Protein AF-A0A496QC51-F1 (afdb_monomer_lite)

Sequence (87 aa):
TKIALMNPTPLVLKLLNEATELLSKMISLILKKTGASRIVLSGGCFKSALYTQKITEKFSKYELQIFNDRTDSYIAKELFQRLKAKN

Radius of gyration: 15.41 Å; chains: 1; bounding box: 48×17×37 Å

pLDDT: mean 80.2, std 15.08, range [45.22, 96.5]

Secondary structure (DSSP, 8-state):
--GGGSS--HHHHHHHHHHHHHHHHHHHHHHHHH--SEEEEESGGGG-HHHHHHHHHHTTTSEEEEE-S-THHHHHHHHHHHHHTT-

Foldseek 3Di:
DVPCQPDDDPVRVVVLVVVLVVVLVVVVVVCVVPVAQEDEEEDQVCVDPVSVVSNCVSSVRGRYHYYNDDCPPVVVVVVVVVVVVVD

Structure (mmCIF, N/CA/C/O backbone):
data_AF-A0A496QC51-F1
#
_entry.id   AF-A0A496QC51-F1
#
loop_
_atom_site.group_PDB
_atom_site.id
_atom_site.type_symbol
_atom_site.label_atom_id
_atom_site.label_alt_id
_atom_site.label_comp_id
_atom_site.label_asym_id
_atom_site.label_entity_id
_atom_site.label_seq_id
_atom_site.pdbx_PDB_ins_code
_atom_site.Cartn_x
_atom_site.Cartn_y
_atom_site.Cartn_z
_atom_site.occupancy
_atom_site.B_iso_or_equiv
_atom_site.auth_seq_id
_atom_site.auth_comp_id
_atom_site.auth_asym_id
_atom_site.auth_atom_id
_atom_site.pdbx_PDB_model_num
ATOM 1 N N . THR A 1 1 ? 1.186 -6.186 -22.696 1.00 46.59 1 THR A N 1
ATOM 2 C CA . THR A 1 1 ? 1.557 -5.483 -21.440 1.00 46.59 1 THR A CA 1
ATOM 3 C C . THR A 1 1 ? 2.509 -6.249 -20.518 1.00 46.59 1 THR A C 1
ATOM 5 O O . THR A 1 1 ? 3.136 -5.596 -19.700 1.00 46.59 1 THR A O 1
ATOM 8 N N . LYS A 1 2 ? 2.714 -7.575 -20.656 1.00 45.22 2 LYS A N 1
ATOM 9 C CA . LYS A 1 2 ? 3.691 -8.348 -19.844 1.00 45.22 2 LYS A CA 1
ATOM 10 C C . LYS A 1 2 ? 5.178 -7.973 -20.041 1.00 45.22 2 LYS A C 1
ATOM 12 O O . LYS A 1 2 ? 5.973 -8.199 -19.141 1.00 45.22 2 LYS A O 1
ATOM 17 N N . ILE A 1 3 ? 5.555 -7.398 -21.186 1.00 47.41 3 ILE A N 1
ATOM 18 C CA . ILE A 1 3 ? 6.967 -7.283 -21.608 1.00 47.41 3 ILE A CA 1
ATOM 19 C C . ILE A 1 3 ? 7.728 -6.161 -20.875 1.00 47.41 3 ILE A C 1
ATOM 21 O O . ILE A 1 3 ? 8.887 -6.340 -20.522 1.00 47.41 3 ILE A O 1
ATOM 25 N N . ALA A 1 4 ? 7.078 -5.038 -20.556 1.00 47.66 4 ALA A N 1
ATOM 26 C CA . ALA A 1 4 ? 7.736 -3.899 -19.900 1.00 47.66 4 ALA A CA 1
ATOM 27 C C . ALA A 1 4 ? 8.058 -4.125 -18.405 1.00 47.66 4 ALA A C 1
ATOM 29 O O . ALA A 1 4 ? 8.708 -3.289 -17.784 1.00 47.66 4 ALA A O 1
ATOM 30 N N . LEU A 1 5 ? 7.590 -5.234 -17.818 1.00 52.50 5 LEU A N 1
ATOM 31 C CA . LEU A 1 5 ? 7.694 -5.522 -16.383 1.00 52.50 5 LEU A CA 1
ATOM 32 C C . LEU A 1 5 ? 8.686 -6.641 -16.039 1.00 52.50 5 LEU A C 1
ATOM 34 O O . LEU A 1 5 ? 8.941 -6.851 -14.859 1.00 52.50 5 LEU A O 1
ATOM 38 N N . MET A 1 6 ? 9.235 -7.368 -17.021 1.00 57.75 6 MET A N 1
ATOM 39 C CA . MET A 1 6 ? 10.098 -8.518 -16.712 1.00 57.75 6 MET A CA 1
ATOM 40 C C . MET A 1 6 ? 11.493 -8.112 -16.232 1.00 57.75 6 MET A C 1
ATOM 42 O O . MET A 1 6 ? 12.072 -8.848 -15.448 1.00 57.75 6 MET A O 1
ATOM 46 N N . ASN A 1 7 ? 12.002 -6.944 -16.642 1.00 69.94 7 ASN A N 1
ATOM 47 C CA . ASN A 1 7 ? 13.320 -6.439 -16.240 1.00 69.94 7 ASN A CA 1
ATOM 48 C C . ASN A 1 7 ? 13.309 -4.904 -16.096 1.00 69.94 7 ASN A C 1
ATOM 50 O O . ASN A 1 7 ? 13.773 -4.197 -16.993 1.00 69.94 7 ASN A O 1
ATOM 54 N N . PRO A 1 8 ? 12.748 -4.351 -15.005 1.00 75.75 8 PRO A N 1
ATOM 55 C CA . PRO A 1 8 ? 12.876 -2.926 -14.714 1.00 75.75 8 PRO A CA 1
ATOM 56 C C . PRO A 1 8 ? 14.353 -2.541 -14.557 1.00 75.75 8 PRO A C 1
ATOM 58 O O . PRO A 1 8 ? 15.142 -3.279 -13.967 1.00 75.75 8 PRO A O 1
ATOM 61 N N . THR A 1 9 ? 14.733 -1.365 -15.062 1.00 86.44 9 THR A N 1
ATOM 62 C CA . THR A 1 9 ? 16.104 -0.868 -14.899 1.00 86.44 9 THR A CA 1
ATOM 63 C C . THR A 1 9 ? 16.423 -0.622 -13.416 1.00 86.44 9 THR A C 1
ATOM 65 O O . THR A 1 9 ? 15.510 -0.366 -12.620 1.00 86.44 9 THR A O 1
ATOM 68 N N . PRO A 1 10 ? 17.710 -0.625 -13.016 1.00 89.12 10 PRO A N 1
ATOM 69 C CA . PRO A 1 10 ? 18.099 -0.354 -11.630 1.00 89.12 10 PRO A CA 1
ATOM 70 C C . PRO A 1 10 ? 17.549 0.970 -11.081 1.00 89.12 10 PRO A C 1
ATOM 72 O O . PRO A 1 10 ? 17.149 1.043 -9.920 1.00 89.12 10 PRO A O 1
ATOM 75 N N . LEU A 1 11 ? 17.461 2.006 -11.923 1.00 87.94 11 LEU A N 1
ATOM 76 C CA . LEU A 1 11 ? 16.883 3.295 -11.540 1.00 87.94 11 LEU A CA 1
ATOM 77 C C . LEU A 1 11 ? 15.385 3.182 -11.227 1.00 87.94 11 LEU A C 1
ATOM 79 O O . LEU A 1 11 ? 14.932 3.702 -10.210 1.00 87.94 11 LEU A O 1
ATOM 83 N N . VAL A 1 12 ? 14.623 2.471 -12.063 1.00 86.62 12 VAL A N 1
ATOM 84 C CA . VAL A 1 12 ? 13.188 2.240 -11.835 1.00 86.62 12 VAL A CA 1
ATOM 85 C C . VAL A 1 12 ? 12.971 1.463 -10.538 1.00 86.62 12 VAL A C 1
ATOM 87 O O . VAL A 1 12 ? 12.100 1.820 -9.748 1.00 86.62 12 VAL A O 1
ATOM 90 N N . LEU A 1 13 ? 13.791 0.443 -10.274 1.00 88.00 13 LEU A N 1
ATOM 91 C CA . LEU A 1 13 ? 13.742 -0.310 -9.019 1.00 88.00 13 LEU A CA 1
ATOM 92 C C . LEU A 1 13 ? 14.034 0.571 -7.801 1.00 88.00 13 LEU A C 1
ATOM 94 O O . LEU A 1 13 ? 13.320 0.478 -6.802 1.00 88.00 13 LEU A O 1
ATOM 98 N N . LYS A 1 14 ? 15.046 1.444 -7.886 1.00 91.44 14 LYS A N 1
ATOM 99 C CA . LYS A 1 14 ? 15.388 2.384 -6.812 1.00 91.44 14 LYS A CA 1
ATOM 100 C C . LYS A 1 14 ? 14.226 3.332 -6.510 1.00 91.44 14 LYS A C 1
ATOM 102 O O . LYS A 1 14 ? 13.798 3.409 -5.362 1.00 91.44 14 LYS A O 1
ATOM 107 N N . LEU A 1 15 ? 13.662 3.967 -7.539 1.00 89.12 15 LEU A N 1
ATOM 108 C CA . LEU A 1 15 ? 12.515 4.869 -7.395 1.00 89.12 15 LEU A CA 1
ATOM 109 C C . LEU A 1 15 ? 11.292 4.156 -6.805 1.00 89.12 15 LEU A C 1
ATOM 111 O O . LEU A 1 15 ? 10.642 4.678 -5.902 1.00 89.12 15 LEU A O 1
ATOM 115 N N . LEU A 1 16 ? 10.995 2.939 -7.271 1.00 89.12 16 LEU A N 1
ATOM 116 C CA . LEU A 1 16 ? 9.894 2.141 -6.733 1.00 89.12 16 LEU A CA 1
ATOM 117 C C . LEU A 1 16 ? 10.107 1.784 -5.262 1.00 89.12 16 LEU A C 1
ATOM 119 O O . LEU A 1 16 ? 9.156 1.850 -4.483 1.00 89.12 16 LEU A O 1
ATOM 123 N N . ASN A 1 17 ? 11.328 1.417 -4.871 1.00 90.81 17 ASN A N 1
ATOM 124 C CA . ASN A 1 17 ? 11.649 1.107 -3.480 1.00 90.81 17 ASN A CA 1
ATOM 125 C C . ASN A 1 17 ? 11.483 2.339 -2.583 1.00 90.81 17 ASN A C 1
ATOM 127 O O . ASN A 1 17 ? 10.821 2.242 -1.554 1.00 90.81 17 ASN A O 1
ATOM 131 N N . GLU A 1 18 ? 12.007 3.496 -2.989 1.00 93.88 18 GLU A N 1
ATOM 132 C CA . GLU A 1 18 ? 11.879 4.747 -2.229 1.00 93.88 18 GLU A CA 1
ATOM 133 C C . GLU A 1 18 ? 10.412 5.179 -2.080 1.00 93.88 18 GLU A C 1
ATOM 135 O O . GLU A 1 18 ? 9.960 5.477 -0.972 1.00 93.88 18 GLU A O 1
ATOM 140 N N . ALA A 1 19 ? 9.634 5.127 -3.166 1.00 90.88 19 ALA A N 1
ATOM 141 C CA . ALA A 1 19 ? 8.210 5.457 -3.139 1.00 90.88 19 ALA A CA 1
ATOM 142 C C . ALA A 1 19 ? 7.404 4.495 -2.248 1.00 90.88 19 ALA A C 1
ATOM 14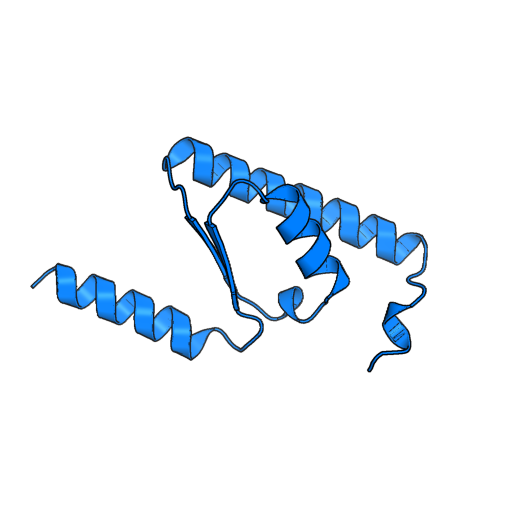4 O O . ALA A 1 19 ? 6.542 4.921 -1.476 1.00 90.88 19 ALA A O 1
ATOM 145 N N . THR A 1 20 ? 7.696 3.193 -2.328 1.00 91.44 20 THR A N 1
ATOM 146 C CA . THR A 1 20 ? 7.064 2.168 -1.483 1.00 91.44 20 THR A CA 1
ATOM 147 C C . THR A 1 20 ? 7.417 2.390 -0.014 1.00 91.44 20 THR A C 1
ATOM 149 O O . THR A 1 20 ? 6.547 2.285 0.851 1.00 91.44 20 THR A O 1
ATOM 152 N N . GLU A 1 21 ? 8.673 2.723 0.288 1.00 95.00 21 GLU A N 1
ATOM 153 C CA . GLU A 1 21 ? 9.142 2.978 1.650 1.00 95.00 21 GLU A CA 1
ATOM 154 C C . GLU A 1 21 ? 8.430 4.179 2.269 1.00 95.00 21 GLU A C 1
ATOM 156 O O . GLU A 1 21 ? 7.918 4.089 3.387 1.00 95.00 21 GLU A O 1
ATOM 161 N N . LEU A 1 22 ? 8.335 5.281 1.522 1.00 95.12 22 LEU A N 1
ATOM 162 C CA . LEU A 1 22 ? 7.644 6.483 1.970 1.00 95.12 22 LEU A CA 1
ATOM 163 C C . LEU A 1 22 ? 6.165 6.206 2.264 1.00 95.12 22 LEU A C 1
ATOM 165 O O . LEU A 1 22 ? 5.695 6.503 3.365 1.00 95.12 22 LEU A O 1
ATOM 169 N N . LEU A 1 23 ? 5.447 5.575 1.326 1.00 93.50 23 LEU A N 1
ATOM 170 C CA . LEU A 1 23 ? 4.041 5.223 1.536 1.00 93.50 23 LEU A CA 1
ATOM 171 C C . LEU A 1 23 ? 3.877 4.288 2.742 1.00 93.50 23 LEU A C 1
ATOM 173 O O . LEU A 1 23 ? 2.975 4.470 3.559 1.00 93.50 23 LEU A O 1
ATOM 177 N N . SER A 1 24 ? 4.782 3.321 2.901 1.00 94.31 24 SER A N 1
ATOM 178 C CA . SER A 1 24 ? 4.722 2.365 4.007 1.00 94.31 24 SER A CA 1
ATOM 179 C C . SER A 1 24 ? 4.880 3.040 5.370 1.00 94.31 24 SER A C 1
ATOM 181 O O . SER A 1 24 ? 4.197 2.667 6.328 1.00 94.31 24 SER A O 1
ATOM 183 N N . LYS A 1 25 ? 5.741 4.059 5.466 1.00 96.50 25 LYS A N 1
ATOM 184 C CA . LYS A 1 25 ? 5.895 4.864 6.686 1.00 96.50 25 LYS A CA 1
ATOM 185 C C . LYS A 1 25 ? 4.602 5.601 7.021 1.00 96.50 25 LYS A C 1
ATOM 187 O O . LYS A 1 25 ? 4.163 5.561 8.168 1.00 96.50 25 LYS A O 1
ATOM 192 N N . MET A 1 26 ? 3.961 6.211 6.024 1.00 95.06 26 MET A N 1
ATOM 193 C CA . MET A 1 26 ? 2.687 6.912 6.214 1.00 95.06 26 MET A CA 1
ATOM 194 C C . MET A 1 26 ? 1.576 5.965 6.681 1.00 95.06 26 MET A C 1
ATOM 196 O O . MET A 1 26 ? 0.901 6.256 7.667 1.00 95.06 26 MET A O 1
ATOM 200 N N . ILE A 1 27 ? 1.428 4.807 6.029 1.00 94.44 27 ILE A N 1
ATOM 201 C CA . ILE A 1 27 ? 0.445 3.785 6.418 1.00 94.44 27 ILE A CA 1
ATOM 202 C C . ILE A 1 27 ? 0.705 3.317 7.855 1.00 94.44 27 ILE A C 1
ATOM 204 O O . ILE A 1 27 ? -0.210 3.316 8.671 1.00 94.44 27 ILE A O 1
ATOM 208 N N . SER A 1 28 ? 1.955 2.996 8.199 1.00 94.81 28 SER A N 1
ATOM 209 C CA . SER A 1 28 ? 2.325 2.532 9.545 1.00 94.81 28 SER A CA 1
ATOM 210 C C . SER A 1 28 ? 1.989 3.554 10.634 1.00 94.81 28 SER A C 1
ATOM 212 O O . SER A 1 28 ? 1.493 3.183 11.698 1.00 94.81 28 SER A O 1
ATOM 214 N N . LEU A 1 29 ? 2.214 4.845 10.371 1.00 96.38 29 LEU A N 1
ATOM 215 C CA . LEU A 1 29 ? 1.849 5.921 11.296 1.00 96.38 29 LEU A CA 1
ATOM 216 C C . LEU A 1 29 ? 0.333 5.994 11.515 1.00 96.38 29 LEU A C 1
ATOM 218 O O . LEU A 1 29 ? -0.116 6.128 12.654 1.00 96.38 29 LEU A O 1
ATOM 222 N N . ILE A 1 30 ? -0.455 5.872 10.444 1.00 94.25 30 ILE A N 1
ATOM 223 C CA . ILE A 1 30 ? -1.920 5.887 10.520 1.00 94.25 30 ILE A CA 1
ATOM 224 C C . ILE A 1 30 ? -2.430 4.652 11.265 1.00 94.25 30 ILE A C 1
ATOM 226 O O . ILE A 1 30 ? -3.263 4.790 12.159 1.00 94.25 30 ILE A O 1
ATOM 230 N N . LEU A 1 31 ? -1.906 3.463 10.964 1.00 94.06 31 LEU A N 1
ATOM 231 C CA . LEU A 1 31 ? -2.277 2.220 11.645 1.00 94.06 31 LEU A CA 1
ATOM 232 C C . LEU A 1 31 ? -1.981 2.296 13.140 1.00 94.06 31 LEU A C 1
ATOM 234 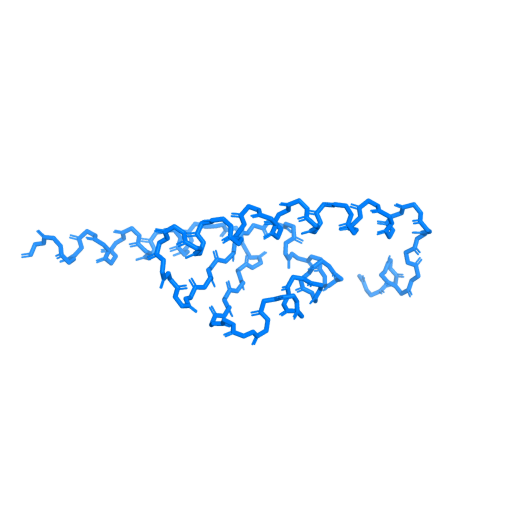O O . LEU A 1 31 ? -2.860 2.019 13.951 1.00 94.06 31 LEU A O 1
ATOM 238 N N . LYS A 1 32 ? -0.790 2.779 13.517 1.00 94.19 32 LYS A N 1
ATOM 239 C CA . LYS A 1 32 ? -0.427 2.985 14.925 1.00 94.19 32 LYS A CA 1
ATOM 240 C C . LYS A 1 32 ? -1.367 3.969 15.625 1.00 94.19 32 LYS A C 1
ATOM 242 O O . LYS A 1 32 ? -1.713 3.758 16.781 1.00 94.19 32 LYS A O 1
ATOM 247 N N . LYS A 1 33 ? -1.766 5.047 14.944 1.00 95.50 33 LYS A N 1
ATOM 248 C CA . LYS A 1 33 ? -2.638 6.083 15.516 1.00 95.50 33 LYS A CA 1
ATOM 249 C C . LYS A 1 33 ? -4.099 5.639 15.634 1.00 95.50 33 LYS A C 1
ATOM 251 O O . LYS A 1 33 ? -4.789 6.081 16.543 1.00 95.50 33 LYS A O 1
ATOM 256 N N . THR A 1 34 ? -4.576 4.825 14.697 1.00 93.56 34 THR A N 1
ATOM 257 C CA . THR A 1 34 ? -5.994 4.439 14.595 1.00 93.56 34 THR A CA 1
ATOM 258 C C . THR A 1 34 ? -6.301 3.084 15.221 1.00 93.56 34 THR A C 1
ATOM 260 O O . THR A 1 34 ? -7.459 2.821 15.524 1.00 93.56 34 THR A O 1
ATOM 263 N N . GLY A 1 35 ? -5.298 2.216 15.393 1.00 91.50 35 GLY A N 1
ATOM 264 C CA . GLY A 1 35 ? -5.501 0.828 15.809 1.00 91.50 35 GLY A CA 1
ATOM 265 C C . GLY A 1 35 ? -6.207 -0.030 14.753 1.00 91.50 35 GLY A C 1
ATOM 266 O O . GLY A 1 35 ? -6.692 -1.110 15.075 1.00 91.50 35 GLY A O 1
ATOM 267 N N . ALA A 1 36 ? -6.304 0.442 13.505 1.00 91.56 36 ALA A N 1
ATOM 268 C CA . ALA A 1 36 ? -6.993 -0.283 12.447 1.00 91.56 36 ALA A CA 1
ATOM 269 C C . ALA A 1 36 ? -6.275 -1.602 12.112 1.00 91.56 36 ALA A C 1
ATOM 271 O O . ALA A 1 36 ? -5.054 -1.647 11.966 1.00 91.56 36 ALA A O 1
ATOM 272 N N . SER A 1 37 ? -7.048 -2.673 11.944 1.00 89.19 37 SER A N 1
ATOM 273 C CA . SER A 1 37 ? -6.569 -3.989 11.493 1.00 89.19 37 SER A CA 1
ATOM 274 C C . SER A 1 37 ? -6.632 -4.163 9.972 1.00 89.19 37 SER A C 1
ATOM 276 O O . SER A 1 37 ? -6.020 -5.083 9.424 1.00 89.19 37 SER A O 1
ATOM 278 N N . ARG A 1 38 ? -7.360 -3.268 9.293 1.00 90.81 38 ARG A N 1
ATOM 279 C CA . ARG A 1 38 ? -7.626 -3.311 7.857 1.00 90.81 38 ARG A CA 1
ATOM 280 C C . ARG A 1 38 ? -7.058 -2.089 7.151 1.00 90.81 38 ARG A C 1
ATOM 282 O O . ARG A 1 38 ? -7.249 -0.955 7.590 1.00 90.81 38 ARG A O 1
ATOM 289 N N . ILE A 1 39 ? -6.407 -2.332 6.021 1.00 91.62 39 ILE A N 1
ATOM 290 C CA . ILE A 1 39 ? -5.869 -1.319 5.120 1.00 91.62 39 ILE A CA 1
ATOM 291 C C . ILE A 1 39 ? -6.639 -1.408 3.811 1.00 91.62 39 ILE A C 1
ATOM 293 O O . ILE A 1 39 ? -6.738 -2.475 3.203 1.00 91.62 39 ILE A O 1
ATOM 297 N N . VAL A 1 40 ? -7.131 -0.267 3.341 1.00 88.44 40 VAL A N 1
ATOM 298 C CA . VAL A 1 40 ? -7.699 -0.171 2.001 1.00 88.44 40 VAL A CA 1
ATOM 299 C C . VAL A 1 40 ? -6.918 0.837 1.181 1.00 88.44 40 VAL A C 1
ATOM 301 O O . VAL A 1 40 ? -6.780 1.994 1.573 1.00 88.44 40 VAL A O 1
ATOM 304 N N . LEU A 1 41 ? -6.402 0.379 0.044 1.00 86.50 41 LEU A N 1
ATOM 305 C CA . LEU A 1 41 ? -5.627 1.181 -0.890 1.00 86.50 41 LEU A CA 1
ATOM 306 C C . LEU A 1 41 ? -6.364 1.276 -2.218 1.00 86.50 41 LEU A C 1
ATOM 308 O O .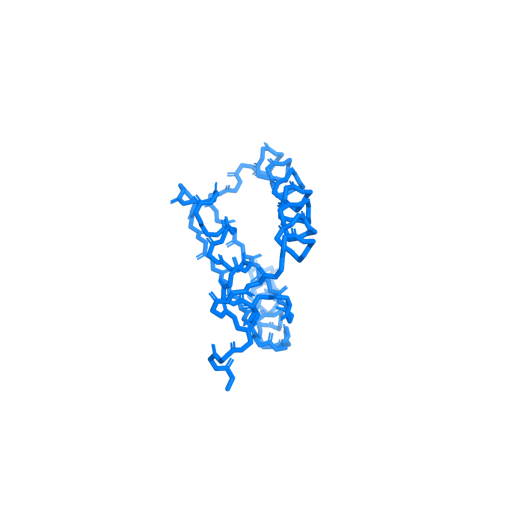 LEU A 1 41 ? -6.944 0.307 -2.702 1.00 86.50 41 LEU A O 1
ATOM 312 N N . SER A 1 42 ? -6.317 2.452 -2.827 1.00 83.19 42 SER A N 1
ATOM 313 C CA . SER A 1 42 ? -6.961 2.699 -4.110 1.00 83.19 42 SER A CA 1
ATOM 314 C C . SER A 1 42 ? -6.151 3.678 -4.944 1.00 83.19 42 SER A C 1
ATOM 316 O O . SER A 1 42 ? -5.556 4.607 -4.398 1.00 83.19 42 SER A O 1
ATOM 318 N N . GLY A 1 43 ? -6.166 3.501 -6.263 1.00 78.81 43 GLY A N 1
ATOM 319 C CA . GLY A 1 43 ? -5.576 4.446 -7.209 1.00 78.81 43 GLY A CA 1
ATOM 320 C C . GLY A 1 43 ? -4.782 3.775 -8.326 1.00 78.81 43 GLY A C 1
ATOM 321 O O . GLY A 1 43 ? -4.377 2.617 -8.233 1.00 78.81 43 GLY A O 1
ATOM 322 N N . GLY A 1 44 ? -4.520 4.534 -9.394 1.00 78.19 44 GLY A N 1
ATOM 323 C CA . GLY A 1 44 ? -3.900 4.013 -10.618 1.00 78.19 44 GLY A CA 1
ATOM 324 C C . GLY A 1 44 ? -2.505 3.404 -10.427 1.00 78.19 44 GLY A C 1
ATOM 325 O O . GLY A 1 44 ? -2.130 2.513 -11.184 1.00 78.19 44 GLY A O 1
ATOM 326 N N . CYS A 1 45 ? -1.761 3.814 -9.393 1.00 78.38 45 CYS A N 1
ATOM 327 C CA . CYS A 1 45 ? -0.443 3.255 -9.070 1.00 78.38 45 CYS A CA 1
ATOM 328 C C . CYS A 1 45 ? -0.494 1.743 -8.797 1.00 78.38 45 CYS A C 1
ATOM 330 O O . CYS A 1 45 ? 0.439 1.019 -9.142 1.00 78.38 45 CYS A O 1
ATOM 332 N N . PHE A 1 46 ? -1.608 1.245 -8.257 1.00 82.81 46 PHE A N 1
ATOM 333 C CA . PHE A 1 46 ? -1.805 -0.176 -7.966 1.00 82.81 46 PHE A CA 1
ATOM 334 C C . PHE A 1 46 ? -2.190 -1.014 -9.197 1.00 82.81 46 PHE A C 1
ATOM 336 O O . PHE A 1 46 ? -2.373 -2.223 -9.099 1.00 82.81 46 PHE A O 1
ATOM 343 N N . LYS A 1 47 ? -2.242 -0.415 -10.397 1.00 81.25 47 LYS A N 1
ATOM 344 C CA . LYS A 1 47 ? -2.199 -1.185 -11.655 1.00 81.25 47 LYS A CA 1
ATOM 345 C C . LYS A 1 47 ? -0.821 -1.801 -11.905 1.00 81.25 47 LYS A C 1
ATOM 347 O O . LYS A 1 47 ? -0.704 -2.756 -12.669 1.00 81.25 47 LYS A O 1
ATOM 352 N N . SER A 1 48 ? 0.227 -1.268 -11.276 1.00 81.12 48 SER A N 1
ATOM 353 C CA . SER A 1 48 ? 1.562 -1.857 -11.330 1.00 81.12 48 SER A CA 1
ATOM 354 C C . SER A 1 48 ? 1.622 -3.106 -10.453 1.00 81.12 48 SER A C 1
ATOM 356 O O . SER A 1 48 ? 1.499 -3.021 -9.229 1.00 81.12 48 SER A O 1
ATOM 358 N N . ALA A 1 49 ? 1.851 -4.266 -11.074 1.00 82.12 49 ALA A N 1
ATOM 359 C CA . ALA A 1 49 ? 1.998 -5.535 -10.361 1.00 82.12 49 ALA A CA 1
ATOM 360 C C . ALA A 1 49 ? 3.174 -5.498 -9.371 1.00 82.12 49 ALA A C 1
ATOM 362 O O . ALA A 1 49 ? 3.028 -5.916 -8.228 1.00 82.12 49 ALA A O 1
ATOM 363 N N . LEU A 1 50 ? 4.307 -4.915 -9.779 1.00 83.88 50 LEU A N 1
ATOM 364 C CA . LEU A 1 50 ? 5.509 -4.824 -8.947 1.00 83.88 50 LEU A CA 1
ATOM 365 C C . LEU A 1 50 ? 5.303 -3.922 -7.721 1.00 83.88 50 LEU A C 1
ATOM 367 O O . LEU A 1 50 ? 5.749 -4.250 -6.624 1.00 83.88 50 LEU A O 1
ATOM 371 N N . TYR A 1 51 ? 4.607 -2.797 -7.895 1.00 84.88 51 TYR A N 1
ATOM 372 C CA . TYR A 1 51 ? 4.278 -1.898 -6.786 1.00 84.88 51 TYR A CA 1
ATOM 373 C C . TYR A 1 51 ? 3.303 -2.560 -5.804 1.00 84.88 51 TYR A C 1
ATOM 375 O O . TYR A 1 51 ? 3.511 -2.544 -4.592 1.00 84.88 51 TYR A O 1
ATOM 383 N N . THR A 1 52 ? 2.272 -3.207 -6.348 1.00 87.62 52 THR A N 1
ATOM 384 C CA . THR A 1 52 ? 1.241 -3.913 -5.579 1.00 87.62 52 THR A CA 1
ATOM 385 C C . THR A 1 52 ? 1.830 -5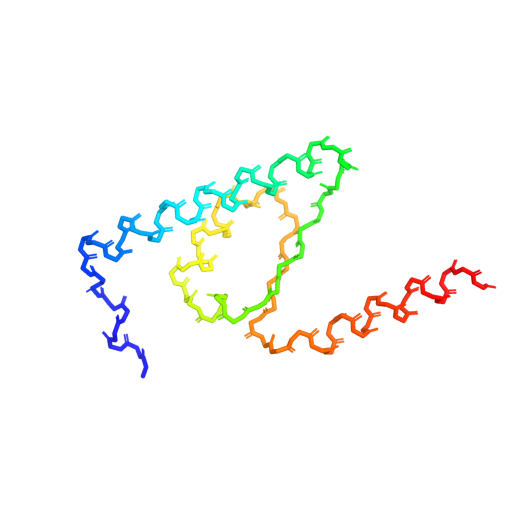.063 -4.772 1.00 87.62 52 THR A C 1
ATOM 387 O O . THR A 1 52 ? 1.532 -5.185 -3.585 1.00 87.62 52 THR A O 1
ATOM 390 N N . GLN A 1 53 ? 2.710 -5.864 -5.377 1.00 88.38 53 GLN A N 1
ATOM 391 C CA . GLN A 1 53 ? 3.400 -6.958 -4.698 1.00 88.38 53 GLN A CA 1
ATOM 392 C C . GLN A 1 53 ? 4.212 -6.445 -3.504 1.00 88.38 53 GLN A C 1
ATOM 394 O O . GLN A 1 53 ? 4.008 -6.913 -2.387 1.00 88.38 53 GLN A O 1
ATOM 399 N N . LYS A 1 54 ? 5.066 -5.432 -3.708 1.00 89.69 54 LYS A N 1
ATOM 400 C CA . LYS A 1 54 ? 5.918 -4.881 -2.640 1.00 89.69 54 LYS A CA 1
ATOM 401 C C . LYS A 1 54 ? 5.117 -4.348 -1.453 1.00 89.69 54 LYS A C 1
ATOM 403 O O . LYS A 1 54 ? 5.494 -4.566 -0.304 1.00 89.69 54 LYS A O 1
ATOM 408 N N . ILE A 1 55 ? 4.011 -3.653 -1.717 1.00 91.31 55 ILE A N 1
ATOM 409 C CA . ILE A 1 55 ? 3.119 -3.161 -0.659 1.00 91.31 55 ILE A CA 1
ATOM 410 C C . ILE A 1 55 ? 2.429 -4.325 0.062 1.00 91.31 55 ILE A C 1
ATOM 412 O O . ILE A 1 55 ? 2.371 -4.333 1.291 1.00 91.31 55 ILE A O 1
ATOM 416 N N . THR A 1 56 ? 1.954 -5.325 -0.681 1.00 90.81 56 THR A N 1
ATOM 417 C CA . THR A 1 56 ? 1.271 -6.498 -0.113 1.00 90.81 56 THR A CA 1
ATOM 418 C C . THR A 1 56 ? 2.191 -7.304 0.798 1.00 90.81 56 THR A C 1
ATOM 420 O O . THR A 1 56 ? 1.805 -7.643 1.912 1.00 90.81 56 THR A O 1
ATOM 423 N N . GLU A 1 57 ? 3.433 -7.549 0.378 1.00 92.62 57 GLU A N 1
ATOM 424 C CA . GLU A 1 57 ? 4.438 -8.240 1.194 1.00 92.62 57 GLU A CA 1
ATOM 425 C C . GLU A 1 57 ? 4.700 -7.493 2.509 1.00 92.62 57 GLU A C 1
ATOM 427 O O . GLU A 1 57 ? 4.707 -8.092 3.590 1.00 92.62 57 GLU A O 1
ATOM 432 N N . LYS A 1 58 ? 4.847 -6.164 2.431 1.00 93.19 58 LYS A N 1
ATOM 433 C CA . LYS A 1 58 ? 5.181 -5.318 3.581 1.00 93.19 58 LYS A CA 1
ATOM 434 C C . LYS A 1 58 ? 4.065 -5.232 4.624 1.00 93.19 58 LYS A C 1
ATOM 436 O O . LYS A 1 58 ? 4.354 -5.099 5.811 1.00 93.19 58 LYS A O 1
ATOM 441 N N . PHE A 1 59 ? 2.810 -5.353 4.198 1.00 94.00 59 PHE A N 1
ATOM 442 C CA . PHE A 1 59 ? 1.634 -5.320 5.071 1.00 94.00 59 PHE A CA 1
ATOM 443 C C . PHE A 1 59 ? 0.904 -6.665 5.160 1.00 94.00 59 PHE A C 1
ATOM 445 O O . PHE A 1 59 ? -0.269 -6.703 5.513 1.00 94.00 59 PHE A O 1
ATOM 452 N N . SER A 1 60 ? 1.606 -7.773 4.922 1.00 92.25 60 SER A N 1
ATOM 453 C CA . SER A 1 60 ? 1.059 -9.142 4.927 1.00 92.25 60 SER A CA 1
ATOM 454 C C . SER A 1 60 ? 0.355 -9.569 6.225 1.00 92.25 60 SER A C 1
ATOM 456 O O . SER A 1 60 ? -0.419 -10.520 6.217 1.00 92.25 60 SER A O 1
ATOM 458 N N . LYS A 1 61 ? 0.602 -8.872 7.341 1.00 92.81 61 LYS A N 1
ATOM 459 C CA . LYS A 1 61 ? -0.049 -9.116 8.641 1.00 92.81 61 LYS A CA 1
ATOM 460 C C . LYS A 1 61 ? -1.401 -8.410 8.811 1.00 92.81 61 LYS A C 1
ATOM 462 O O . LYS A 1 61 ? -2.048 -8.610 9.834 1.00 92.81 61 LYS A O 1
ATOM 467 N N . TYR A 1 62 ? -1.797 -7.564 7.865 1.00 93.06 62 TYR A N 1
ATOM 468 C CA . TYR A 1 62 ? -3.034 -6.787 7.915 1.00 93.06 62 TYR A CA 1
ATOM 469 C C . TYR A 1 62 ? -4.038 -7.313 6.892 1.00 93.06 62 TYR A C 1
ATOM 471 O O . TYR A 1 62 ? -3.657 -7.852 5.853 1.00 93.06 62 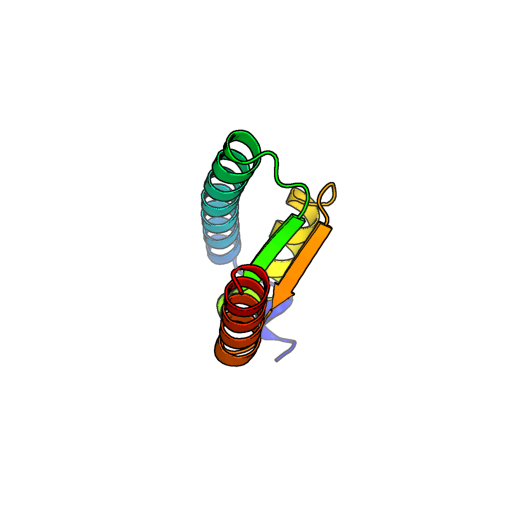TYR A O 1
ATOM 479 N N . GLU A 1 63 ? -5.328 -7.100 7.150 1.00 92.44 63 GLU A N 1
ATOM 480 C CA . GLU A 1 63 ? -6.348 -7.308 6.124 1.00 92.44 63 GLU A CA 1
ATOM 481 C C . GLU A 1 63 ? -6.180 -6.217 5.057 1.00 92.44 63 GLU A C 1
ATOM 483 O O . GLU A 1 63 ? -6.499 -5.050 5.291 1.00 92.44 63 GLU A O 1
ATOM 488 N N . LEU A 1 64 ? -5.620 -6.573 3.901 1.00 90.50 64 LEU A N 1
ATOM 489 C CA . LEU A 1 64 ? -5.289 -5.626 2.841 1.00 90.50 64 LEU A CA 1
ATOM 490 C C . LEU A 1 64 ? -6.233 -5.788 1.651 1.00 90.50 64 LEU A C 1
ATOM 492 O O . LEU A 1 64 ? -6.319 -6.858 1.052 1.00 90.50 64 LEU A O 1
ATOM 496 N N . GLN A 1 65 ? -6.887 -4.696 1.261 1.00 89.19 65 GLN A N 1
ATOM 497 C CA . GLN A 1 65 ? -7.693 -4.636 0.047 1.00 89.19 65 GLN A CA 1
ATOM 498 C C . GLN A 1 65 ? -7.168 -3.544 -0.883 1.00 89.19 65 GLN A C 1
ATOM 500 O O . GLN A 1 65 ? -7.011 -2.394 -0.474 1.00 89.19 65 GLN A O 1
ATOM 505 N N . ILE A 1 66 ? -6.901 -3.901 -2.140 1.00 85.44 66 ILE A N 1
ATOM 506 C CA . ILE A 1 66 ? -6.343 -2.989 -3.141 1.00 85.44 66 ILE A CA 1
ATOM 507 C C . ILE A 1 66 ? -7.306 -2.874 -4.320 1.00 85.44 66 ILE A C 1
ATOM 509 O O . ILE A 1 66 ? -7.644 -3.870 -4.956 1.00 85.44 66 ILE A O 1
ATOM 513 N N . PHE A 1 67 ? -7.710 -1.646 -4.631 1.00 79.25 67 PHE A N 1
ATOM 514 C CA . PHE A 1 67 ? -8.542 -1.314 -5.782 1.00 79.25 67 PHE A CA 1
ATOM 515 C C . PHE A 1 67 ? -7.681 -0.654 -6.864 1.00 79.25 67 PHE A C 1
ATOM 517 O O . PHE A 1 67 ? -7.147 0.441 -6.675 1.00 79.25 67 PHE A O 1
ATOM 524 N N . ASN A 1 68 ? -7.534 -1.334 -8.001 1.00 72.31 68 ASN A N 1
ATOM 525 C CA . ASN A 1 68 ? -6.718 -0.888 -9.135 1.00 72.31 68 ASN A CA 1
ATOM 526 C C . ASN A 1 68 ? -7.519 -0.102 -10.197 1.00 72.31 68 ASN A C 1
ATOM 528 O O . ASN A 1 68 ? -6.927 0.405 -11.153 1.00 72.31 68 ASN A O 1
ATOM 532 N N . ASP A 1 69 ? -8.831 0.048 -10.008 1.00 63.66 69 ASP A N 1
ATOM 533 C CA . ASP A 1 69 ? -9.717 0.843 -10.859 1.00 63.66 69 ASP A CA 1
ATOM 534 C C . ASP A 1 69 ? -9.934 2.265 -10.327 1.00 63.66 69 ASP A C 1
ATOM 536 O O . ASP A 1 69 ? -9.611 2.581 -9.178 1.00 63.66 69 ASP A O 1
ATOM 540 N N . ARG A 1 70 ? -10.444 3.155 -11.198 1.00 54.12 70 ARG A N 1
ATOM 541 C CA . ARG A 1 70 ? -10.793 4.529 -10.811 1.00 54.12 70 ARG A CA 1
ATOM 542 C C . ARG A 1 70 ? -11.769 4.486 -9.636 1.00 54.12 70 ARG A C 1
ATOM 544 O O . ARG A 1 70 ? -12.742 3.742 -9.622 1.00 54.12 70 ARG A O 1
ATOM 551 N N . THR A 1 71 ? -11.434 5.304 -8.657 1.00 55.84 71 THR A N 1
ATOM 552 C CA . THR A 1 71 ? -11.791 5.283 -7.241 1.00 55.84 71 THR A CA 1
ATOM 553 C C . THR A 1 71 ? -13.282 5.466 -6.926 1.00 55.84 71 THR A C 1
ATOM 555 O O . THR A 1 71 ? -13.662 5.439 -5.757 1.00 55.84 71 THR A O 1
ATOM 558 N N . ASP A 1 72 ? -14.133 5.632 -7.938 1.00 57.97 72 ASP A N 1
ATOM 559 C CA . ASP A 1 72 ? -15.486 6.164 -7.776 1.00 57.97 72 ASP A CA 1
ATOM 560 C C . ASP A 1 72 ? -16.426 5.159 -7.105 1.00 57.97 72 ASP A C 1
ATOM 562 O O . ASP A 1 72 ? -17.088 5.496 -6.127 1.00 57.97 72 ASP A O 1
ATOM 566 N N . SER A 1 73 ? -16.435 3.896 -7.537 1.00 58.72 73 SER A N 1
ATOM 567 C CA . SER A 1 73 ? -17.376 2.901 -7.001 1.00 58.72 73 SER A CA 1
ATOM 568 C C . SER A 1 73 ? -17.092 2.533 -5.539 1.00 58.72 73 SER A C 1
ATOM 570 O O . SER A 1 73 ? -18.024 2.307 -4.767 1.00 58.72 73 SER A O 1
ATOM 572 N N . TYR A 1 74 ? -15.817 2.482 -5.134 1.00 63.50 74 TYR A N 1
ATOM 573 C CA . TYR A 1 74 ? -15.442 2.161 -3.752 1.00 63.50 74 TYR A CA 1
ATOM 574 C C . TYR A 1 74 ? -15.643 3.353 -2.813 1.00 63.50 74 TYR A C 1
ATOM 576 O O . TYR A 1 74 ? -16.264 3.186 -1.764 1.00 63.50 74 TYR A O 1
ATOM 584 N N . ILE A 1 75 ? -15.182 4.553 -3.198 1.00 64.88 75 ILE A N 1
ATOM 585 C CA . ILE A 1 75 ? -15.412 5.770 -2.407 1.00 64.88 75 ILE A CA 1
ATOM 586 C C . ILE A 1 75 ? -16.911 6.012 -2.247 1.00 64.88 75 ILE A C 1
ATOM 588 O O . ILE A 1 75 ? -17.357 6.272 -1.131 1.00 64.88 75 ILE A O 1
ATOM 592 N N . ALA A 1 76 ? -17.697 5.850 -3.318 1.00 63.97 76 ALA A N 1
ATOM 593 C CA . ALA A 1 76 ? -19.149 5.941 -3.240 1.00 63.97 76 ALA A CA 1
ATOM 594 C C . ALA A 1 76 ? -19.716 4.906 -2.259 1.00 63.97 76 ALA A C 1
ATOM 596 O O . ALA A 1 76 ? -20.480 5.272 -1.370 1.00 63.97 76 ALA A O 1
ATOM 597 N N . LYS A 1 77 ? -19.313 3.632 -2.355 1.00 67.12 77 LYS A N 1
AT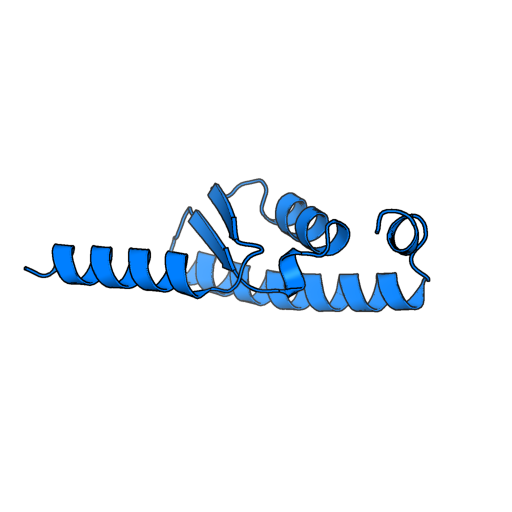OM 598 C CA . LYS A 1 77 ? -19.803 2.572 -1.461 1.00 67.12 77 LYS A CA 1
ATOM 599 C C . LYS A 1 77 ? -19.472 2.837 0.013 1.00 67.12 77 LYS A C 1
ATOM 601 O O . LYS A 1 77 ? -20.361 2.704 0.849 1.00 67.12 77 LYS A O 1
ATOM 606 N N . GLU A 1 78 ? -18.244 3.240 0.334 1.00 70.00 78 GLU A N 1
ATOM 607 C CA . GLU A 1 78 ? -17.842 3.582 1.708 1.00 70.00 78 GLU A CA 1
ATOM 608 C C . GLU A 1 78 ? -18.566 4.825 2.237 1.00 70.00 78 GLU A C 1
ATOM 610 O O . GLU A 1 78 ? -19.070 4.812 3.361 1.00 70.00 78 GLU A O 1
ATOM 615 N N . LEU A 1 79 ? -18.679 5.888 1.429 1.00 66.50 79 LEU A N 1
ATOM 616 C CA . LEU A 1 79 ? -19.448 7.083 1.795 1.00 66.50 79 LEU A CA 1
ATOM 617 C C . LEU A 1 79 ? -20.907 6.725 2.089 1.00 66.50 79 LEU A C 1
ATOM 619 O O . LEU A 1 79 ? -21.431 7.113 3.132 1.00 66.50 79 LEU A O 1
ATOM 623 N N . PHE A 1 80 ? -21.546 5.937 1.220 1.00 68.06 80 PHE A N 1
ATOM 624 C CA . PHE A 1 80 ? -22.929 5.501 1.414 1.00 68.06 80 PHE A CA 1
ATOM 625 C C . PHE A 1 80 ? -23.106 4.628 2.660 1.00 68.06 80 PHE A C 1
ATOM 627 O O . PHE A 1 80 ? -24.088 4.798 3.383 1.00 68.06 80 PHE A O 1
ATOM 634 N N . GLN A 1 81 ? -22.175 3.715 2.948 1.00 70.94 81 GLN A N 1
ATOM 635 C CA . GLN A 1 81 ? -22.250 2.874 4.147 1.00 70.94 81 GLN A CA 1
ATOM 636 C C . GLN A 1 81 ? -22.099 3.690 5.436 1.00 70.94 81 GLN A C 1
ATOM 638 O O . GLN A 1 81 ? -22.863 3.490 6.380 1.00 70.94 81 GLN A O 1
ATOM 643 N N . ARG A 1 82 ? -21.183 4.663 5.465 1.00 66.38 82 ARG A N 1
ATOM 644 C CA . ARG A 1 82 ? -20.997 5.549 6.626 1.00 66.38 82 ARG A CA 1
ATOM 645 C C . ARG A 1 82 ? -22.162 6.509 6.839 1.00 66.38 82 ARG A C 1
ATOM 647 O O . ARG A 1 82 ? -22.483 6.814 7.983 1.00 66.38 82 ARG A O 1
ATOM 654 N N . LEU A 1 83 ? -22.793 6.975 5.761 1.00 61.09 83 LEU A N 1
ATOM 655 C CA . LEU A 1 83 ? -24.001 7.797 5.841 1.00 61.09 83 LEU A CA 1
ATOM 656 C C . LEU A 1 83 ? -25.198 6.995 6.371 1.00 61.09 83 LEU A C 1
ATOM 658 O O . LEU A 1 83 ? -25.955 7.517 7.180 1.00 61.09 83 LEU A O 1
ATOM 662 N N . LYS A 1 84 ? -25.342 5.718 5.987 1.00 64.25 84 LYS A N 1
ATOM 663 C CA . LYS A 1 84 ? -26.398 4.838 6.518 1.00 64.25 84 LYS A CA 1
ATOM 664 C C . LYS A 1 84 ? -26.241 4.506 7.999 1.00 64.25 84 LYS A C 1
ATOM 666 O O . LYS A 1 84 ? -27.246 4.375 8.671 1.00 64.25 84 LYS A O 1
ATOM 671 N N . ALA A 1 85 ? -25.016 4.372 8.504 1.00 59.56 85 ALA A N 1
ATOM 672 C CA . ALA A 1 85 ? -24.769 4.049 9.913 1.00 59.56 85 ALA A CA 1
ATOM 673 C C . ALA A 1 85 ? -25.012 5.228 10.884 1.00 59.56 85 ALA A C 1
ATOM 675 O O . ALA A 1 85 ? -24.873 5.058 12.092 1.00 59.56 85 ALA A O 1
ATOM 676 N N . LYS A 1 86 ? -25.310 6.428 10.364 1.00 52.16 86 LYS A N 1
ATOM 677 C CA . LYS A 1 86 ? -25.601 7.642 11.145 1.00 52.16 86 LYS A CA 1
ATOM 678 C C . LYS A 1 86 ? -27.093 8.004 11.213 1.00 52.16 86 LYS A C 1
ATOM 680 O O . LYS A 1 86 ? -27.415 8.984 11.879 1.00 52.16 86 LYS A O 1
ATOM 685 N N . ASN A 1 87 ? -27.954 7.235 10.548 1.00 45.34 87 ASN A N 1
ATOM 686 C CA . ASN A 1 87 ? -29.416 7.309 10.639 1.00 45.34 87 ASN A CA 1
ATOM 687 C C . ASN A 1 87 ? -29.953 6.030 11.286 1.00 45.34 87 ASN A C 1
ATOM 689 O O . ASN A 1 87 ? -31.099 6.081 11.775 1.00 45.34 87 ASN A O 1
#